Protein AF-A0A9Q1GLF7-F1 (afdb_monomer_lite)

Sequence (176 aa):
MGFAGFLHLQVTELSGDLCKWLVDRFDPYSVTLYISPDKRIEITPMDVHITLALPIRGRKVREFYGKKPKDATYNEVFDAWRKDSNLQDGTPKQSQMPQHILSQTDAWESFKRNFVMYMVSCFFNGSKNIHYSPYFAMNVAYVGDIASIDWCHTPLIDYVNLSKRGLQTSMALFCS

Radius of gyration: 16.87 Å; chains: 1; bounding box: 46×37×45 Å

Foldseek 3Di:
DQQVLVVVDPDPADALVVVVQQVVQADLVQCWGDPDPPDIDRDALVNVCVVRVGAQAAAEQQFDPPDDPPDPLLVVLQVVQCVLVVHPDAADFLVCLVVSLVPDDDCPLVNLLSVVQNVCCVQQVQAPDRGGDSGRSVCSSDVVCRNRYRPSPDPSSVRVVVCVVPPPPRSVVSND

Structure (mmCIF, N/CA/C/O backbone):
data_AF-A0A9Q1GLF7-F1
#
_entry.id   AF-A0A9Q1GLF7-F1
#
loop_
_atom_site.group_PDB
_atom_site.id
_atom_site.type_symbol
_atom_site.label_atom_id
_atom_site.label_alt_id
_atom_site.label_comp_id
_atom_site.label_asym_id
_atom_site.label_entity_id
_atom_site.label_seq_id
_atom_site.pdbx_PDB_ins_code
_atom_site.Cartn_x
_atom_site.Cartn_y
_atom_site.Cartn_z
_atom_site.occupancy
_atom_site.B_iso_or_equiv
_atom_site.auth_seq_id
_atom_site.auth_comp_id
_atom_site.auth_asym_id
_atom_site.auth_atom_id
_atom_site.pdbx_PDB_model_num
ATOM 1 N N . MET A 1 1 ? -1.912 -7.206 -12.763 1.00 60.12 1 MET A N 1
ATOM 2 C CA . MET A 1 1 ? -0.971 -6.388 -11.960 1.00 60.12 1 MET A CA 1
ATOM 3 C C . MET A 1 1 ? -1.242 -6.437 -10.456 1.00 60.12 1 MET A C 1
ATOM 5 O O . MET A 1 1 ? -0.450 -5.876 -9.720 1.00 60.12 1 MET A O 1
ATOM 9 N N . GLY A 1 2 ? -2.346 -7.014 -9.968 1.00 59.78 2 GLY A N 1
ATOM 10 C CA . GLY A 1 2 ? -2.721 -6.904 -8.551 1.00 59.78 2 GLY A CA 1
ATOM 11 C C . GLY A 1 2 ? -3.233 -5.517 -8.130 1.00 59.78 2 GLY A C 1
ATOM 12 O O . GLY A 1 2 ? -4.102 -5.431 -7.291 1.00 59.78 2 GLY A O 1
ATOM 13 N N . PHE A 1 3 ? -2.810 -4.431 -8.778 1.00 70.31 3 PHE A N 1
ATOM 14 C CA . PHE A 1 3 ? -3.246 -3.060 -8.461 1.00 70.31 3 PHE A CA 1
ATOM 15 C C . PHE A 1 3 ? -4.200 -2.462 -9.509 1.00 70.31 3 PHE A C 1
ATOM 17 O O . PHE A 1 3 ? -4.350 -1.249 -9.602 1.00 70.31 3 PHE A O 1
ATOM 24 N N . ALA A 1 4 ? -4.834 -3.298 -10.338 1.00 71.88 4 ALA A N 1
ATOM 25 C CA . ALA A 1 4 ? -5.677 -2.814 -11.433 1.00 71.88 4 ALA A CA 1
ATOM 26 C C . ALA A 1 4 ? -6.943 -2.090 -10.941 1.00 71.88 4 ALA A C 1
ATOM 28 O O . ALA A 1 4 ? -7.393 -1.168 -11.608 1.00 71.88 4 ALA A O 1
ATOM 29 N N . GLY A 1 5 ? -7.480 -2.443 -9.763 1.00 71.25 5 GLY A N 1
ATOM 30 C CA . GLY A 1 5 ? -8.650 -1.757 -9.194 1.00 71.25 5 GLY A CA 1
ATOM 31 C C . GLY A 1 5 ? -8.429 -0.268 -8.967 1.00 71.25 5 GLY A C 1
ATOM 32 O O . GLY A 1 5 ? -9.342 0.525 -9.170 1.00 71.25 5 GLY A O 1
ATOM 33 N N . PHE A 1 6 ? -7.197 0.136 -8.656 1.00 72.12 6 PHE A N 1
ATOM 34 C CA . PHE A 1 6 ? -6.865 1.547 -8.497 1.00 72.12 6 PHE A CA 1
ATOM 35 C C . PHE A 1 6 ? -6.994 2.359 -9.784 1.00 72.12 6 PHE A C 1
ATOM 37 O O . PHE A 1 6 ? -7.280 3.548 -9.720 1.00 72.12 6 PHE A O 1
ATOM 44 N N . LEU A 1 7 ? -6.831 1.724 -10.948 1.00 72.19 7 LEU A N 1
ATOM 45 C CA . LEU A 1 7 ? -7.032 2.379 -12.243 1.00 72.19 7 LEU A CA 1
ATOM 46 C C . LEU A 1 7 ? -8.510 2.717 -12.496 1.00 72.19 7 LEU A C 1
ATOM 48 O O . LEU A 1 7 ? -8.813 3.481 -13.407 1.00 72.19 7 LEU A O 1
ATOM 52 N N . HIS A 1 8 ? -9.423 2.152 -11.702 1.00 73.38 8 HIS A N 1
ATOM 53 C CA . HIS A 1 8 ? -10.863 2.383 -11.786 1.00 73.38 8 HIS A CA 1
ATOM 54 C C . HIS A 1 8 ? -11.395 3.314 -10.689 1.00 73.38 8 HIS A C 1
ATOM 56 O O . HIS A 1 8 ? -12.598 3.573 -10.653 1.00 73.38 8 HIS A O 1
ATOM 62 N N . LEU A 1 9 ? -10.538 3.829 -9.798 1.00 71.00 9 LEU A N 1
ATOM 63 C CA . LEU A 1 9 ? -10.970 4.799 -8.796 1.00 71.00 9 LEU A CA 1
ATOM 64 C C . LEU A 1 9 ? -11.356 6.118 -9.469 1.00 71.00 9 LEU A C 1
ATOM 66 O O . LEU A 1 9 ? -10.574 6.706 -10.209 1.00 71.00 9 LEU A O 1
ATOM 70 N N . GLN A 1 10 ? -12.555 6.603 -9.156 1.00 70.62 10 GLN A N 1
ATOM 71 C CA . GLN A 1 10 ? -13.078 7.890 -9.630 1.00 70.62 10 GLN A CA 1
ATOM 72 C C . GLN A 1 10 ? -13.000 8.981 -8.550 1.00 70.62 10 GLN A C 1
ATOM 74 O O . GLN A 1 10 ? -13.734 9.964 -8.590 1.00 70.62 10 GLN A O 1
ATOM 79 N N . VAL A 1 11 ? -12.131 8.800 -7.554 1.00 68.44 11 VAL A N 1
ATOM 80 C CA . VAL A 1 11 ? -11.965 9.759 -6.459 1.00 68.44 11 VAL A CA 1
ATOM 81 C C . VAL A 1 11 ? -11.098 10.915 -6.947 1.00 68.44 11 VAL A C 1
ATOM 83 O O . VAL A 1 11 ? -9.895 10.751 -7.129 1.00 68.44 11 VAL A O 1
ATOM 86 N N . THR A 1 12 ? -11.709 12.078 -7.165 1.00 71.19 12 THR A N 1
ATOM 87 C CA . THR A 1 12 ? -10.998 13.307 -7.553 1.00 71.19 12 THR A CA 1
ATOM 88 C C . THR A 1 12 ? -10.606 14.155 -6.349 1.00 71.19 12 THR A C 1
ATOM 90 O O . THR A 1 12 ? -9.590 14.839 -6.396 1.00 71.19 12 THR A O 1
ATOM 93 N N . GLU A 1 13 ? -11.382 14.088 -5.264 1.00 75.06 13 GLU A N 1
ATOM 94 C CA . GLU A 1 13 ? -11.164 14.842 -4.029 1.00 75.06 13 GLU A CA 1
ATOM 95 C C . GLU A 1 13 ? -11.596 14.014 -2.811 1.00 75.06 13 GLU A C 1
ATOM 97 O O . GLU A 1 13 ? -12.513 13.192 -2.888 1.00 75.06 13 GLU A O 1
ATOM 102 N N . LEU A 1 14 ? -10.938 14.240 -1.672 1.00 71.62 14 LEU A N 1
ATOM 103 C CA . LEU A 1 14 ? -11.282 13.639 -0.385 1.00 71.62 14 LEU A CA 1
ATOM 104 C C . LEU A 1 14 ? -11.732 14.735 0.581 1.00 71.62 14 LEU A C 1
ATOM 106 O O . LEU A 1 14 ? -11.024 15.716 0.795 1.00 71.62 14 LEU A O 1
ATOM 110 N N . SER A 1 15 ? -12.900 14.554 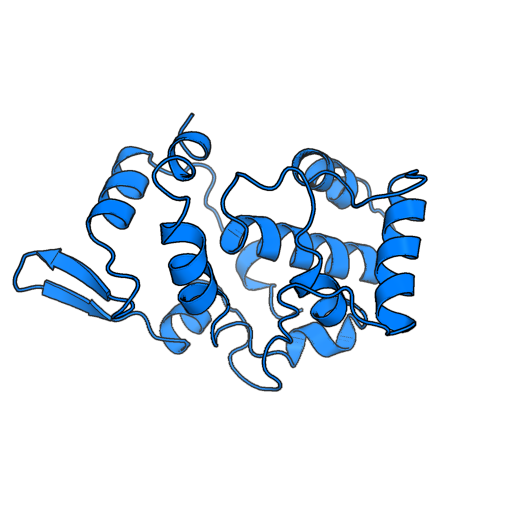1.199 1.00 81.88 15 SER A N 1
ATOM 111 C CA . SER A 1 15 ? -13.388 15.481 2.223 1.00 81.88 15 SER A CA 1
ATOM 112 C C . SER A 1 15 ? -12.493 15.421 3.461 1.00 81.88 15 SER A C 1
ATOM 114 O O . SER A 1 15 ? -12.369 14.371 4.098 1.00 81.88 15 SER A O 1
ATOM 116 N N . GLY A 1 16 ? -11.907 16.561 3.830 1.00 79.94 16 GLY A N 1
ATOM 117 C CA . GLY A 1 16 ? -11.025 16.633 4.990 1.00 79.94 16 GLY A CA 1
ATOM 118 C C . GLY A 1 16 ? -11.709 16.310 6.313 1.00 79.94 16 GLY A C 1
ATOM 119 O O . GLY A 1 16 ? -11.128 15.627 7.159 1.00 79.94 16 GLY A O 1
ATOM 120 N N . ASP A 1 17 ? -12.971 16.708 6.459 1.00 83.38 17 ASP A N 1
ATOM 121 C CA . ASP A 1 17 ? -13.773 16.397 7.641 1.00 83.38 17 ASP A CA 1
ATOM 122 C C . ASP A 1 17 ? -14.043 14.896 7.763 1.00 83.38 17 ASP A C 1
ATOM 124 O O . ASP A 1 17 ? -13.920 14.334 8.853 1.00 83.38 17 ASP A O 1
ATOM 128 N N . LEU A 1 18 ? -14.343 14.223 6.647 1.00 80.56 18 LEU A N 1
ATOM 129 C CA . LEU A 1 18 ? -14.527 12.773 6.630 1.00 80.56 18 LEU A CA 1
ATOM 130 C C . LEU A 1 18 ? -13.224 12.046 6.978 1.00 80.56 18 LEU A C 1
ATOM 132 O O . LEU A 1 18 ? -13.223 11.149 7.818 1.00 80.56 18 LEU A O 1
ATOM 136 N N . CYS A 1 19 ? -12.110 12.458 6.371 1.00 78.69 19 CYS A N 1
ATOM 137 C CA . CYS A 1 19 ? -10.781 11.928 6.663 1.00 78.69 19 CYS A CA 1
ATOM 138 C C . CYS A 1 19 ? -10.443 12.045 8.154 1.00 78.69 19 CYS A C 1
ATOM 140 O O . CYS A 1 19 ? -10.031 11.066 8.776 1.00 78.69 19 CYS A O 1
ATOM 142 N N . LYS A 1 20 ? -10.659 13.224 8.744 1.00 79.50 20 LYS A N 1
ATOM 143 C CA . LYS A 1 20 ? -10.449 13.454 10.175 1.00 79.50 20 LYS A CA 1
ATOM 144 C C . LYS A 1 20 ? -11.357 12.569 11.029 1.00 79.50 20 LYS A C 1
ATOM 146 O O . LYS A 1 20 ? -10.875 11.907 11.944 1.00 79.50 20 LYS A O 1
ATOM 151 N N . TRP A 1 21 ? -12.647 12.510 10.699 1.00 88.31 21 TRP A N 1
ATOM 152 C CA . TRP A 1 21 ? -13.617 11.688 11.419 1.00 88.31 21 TRP A CA 1
ATOM 153 C C . TRP A 1 21 ? -13.231 10.202 11.417 1.00 88.31 21 TRP A C 1
ATOM 155 O O . TRP A 1 21 ? -13.318 9.552 12.456 1.00 88.31 21 TRP A O 1
ATOM 165 N N . LEU A 1 22 ? -12.755 9.674 10.284 1.00 85.31 22 LEU A N 1
ATOM 166 C CA . LEU A 1 22 ? -12.297 8.286 10.171 1.00 85.31 22 LEU A CA 1
ATOM 167 C C . LEU A 1 22 ? -11.089 8.006 11.075 1.00 85.31 22 LEU A C 1
ATOM 169 O O . LEU A 1 22 ? -11.066 6.985 11.756 1.00 85.31 22 LEU A O 1
ATOM 173 N N . VAL A 1 23 ? -10.112 8.917 11.119 1.00 80.50 23 VAL A N 1
ATOM 174 C CA . VAL A 1 23 ? -8.912 8.776 11.964 1.00 80.50 23 VAL A CA 1
ATOM 175 C C . VAL A 1 23 ? -9.262 8.781 13.441 1.00 80.50 23 VAL A C 1
ATOM 177 O O . VAL A 1 23 ? -8.812 7.905 14.177 1.00 80.50 23 VAL A O 1
ATOM 180 N N . ASP A 1 24 ? -10.079 9.740 13.872 1.00 84.81 24 ASP A N 1
ATOM 181 C CA . ASP A 1 24 ? -10.445 9.907 15.282 1.00 84.81 24 ASP A CA 1
ATOM 182 C C . ASP A 1 24 ? -11.238 8.702 15.822 1.00 84.81 24 ASP A C 1
ATOM 184 O O . ASP A 1 24 ? -11.295 8.467 17.030 1.00 84.81 24 ASP A O 1
ATOM 188 N N . ARG A 1 25 ? -11.863 7.931 14.925 1.00 89.62 25 ARG A N 1
ATOM 189 C CA . ARG A 1 25 ? -12.734 6.793 15.239 1.00 89.62 25 ARG A CA 1
ATOM 190 C C . ARG A 1 25 ? -12.104 5.429 14.957 1.00 89.62 25 ARG A C 1
ATOM 192 O O . ARG A 1 25 ? -12.744 4.417 15.240 1.00 89.62 25 ARG A O 1
ATOM 199 N N . PHE A 1 26 ? -10.902 5.371 14.392 1.00 84.94 26 PHE A N 1
ATOM 200 C CA . PHE A 1 26 ? -10.234 4.115 14.063 1.00 84.94 26 PHE A CA 1
ATOM 201 C C . PHE A 1 26 ? -9.285 3.682 15.183 1.00 84.94 26 PHE A C 1
ATOM 203 O O . PHE A 1 26 ? -8.342 4.393 15.533 1.00 84.94 26 PHE A O 1
ATOM 210 N N . ASP A 1 27 ? -9.500 2.484 15.727 1.00 83.19 27 ASP A N 1
ATOM 211 C CA . ASP A 1 27 ? -8.532 1.834 16.599 1.00 83.19 27 ASP A CA 1
ATOM 212 C C . ASP A 1 27 ? -7.629 0.898 15.784 1.00 83.19 27 ASP A C 1
ATOM 214 O O . ASP A 1 27 ? -8.082 -0.151 15.326 1.00 83.19 27 ASP A O 1
ATOM 218 N N . PRO A 1 28 ? -6.336 1.214 15.636 1.00 74.50 28 PRO A N 1
ATOM 219 C CA . PRO A 1 28 ? -5.419 0.365 14.894 1.00 74.50 28 PRO A CA 1
ATOM 220 C C . PRO A 1 28 ? -4.961 -0.884 15.636 1.00 74.50 28 PRO A C 1
ATOM 222 O O . PRO A 1 28 ? -4.407 -1.768 14.991 1.00 74.50 28 PRO A O 1
ATOM 225 N N . TYR A 1 29 ? -5.165 -0.980 16.955 1.00 77.38 29 TYR A N 1
ATOM 226 C CA . TYR A 1 29 ? -4.816 -2.201 17.683 1.00 77.38 29 TYR A CA 1
ATOM 227 C C . TYR A 1 29 ? -5.821 -3.313 17.386 1.00 77.38 29 TYR A C 1
ATOM 229 O O . TYR A 1 29 ? -5.426 -4.438 17.097 1.00 77.38 29 TYR A O 1
ATOM 237 N N . SER A 1 30 ? -7.113 -2.981 17.421 1.00 81.19 30 SER A N 1
ATOM 238 C CA . SER A 1 30 ? -8.201 -3.889 17.039 1.00 81.19 30 SER A CA 1
ATOM 239 C C . SER A 1 30 ? -8.575 -3.816 15.556 1.00 81.19 30 SER A C 1
ATOM 241 O O . SER A 1 30 ? -9.474 -4.530 15.125 1.00 81.19 30 SER A O 1
ATOM 243 N N . VAL A 1 31 ? -7.916 -2.955 14.774 1.00 81.44 31 VAL A N 1
ATOM 244 C CA . VAL A 1 31 ? -8.180 -2.740 13.338 1.00 81.44 31 VAL A CA 1
ATOM 245 C C . VAL A 1 31 ? -9.665 -2.460 13.075 1.00 81.44 31 VAL A C 1
ATOM 247 O O . VAL A 1 31 ? -10.288 -3.003 12.166 1.00 81.44 31 VAL A O 1
ATOM 250 N N . THR A 1 32 ? -10.257 -1.624 13.925 1.00 86.31 32 THR A N 1
ATOM 251 C CA . THR A 1 32 ? -11.706 -1.437 13.999 1.00 86.31 32 THR A CA 1
ATOM 252 C C . THR A 1 32 ? -12.072 0.040 13.922 1.00 86.31 32 THR A C 1
ATOM 254 O O . THR A 1 32 ? -11.545 0.865 14.665 1.00 86.31 32 THR A O 1
ATOM 257 N N . LEU A 1 33 ? -13.019 0.381 13.049 1.00 88.69 33 LEU A N 1
ATOM 258 C CA . LEU A 1 33 ? -13.627 1.706 12.955 1.00 88.69 33 LEU A CA 1
ATOM 259 C C . LEU A 1 33 ? -14.907 1.764 13.797 1.00 88.69 33 LEU A C 1
ATOM 261 O O . LEU A 1 33 ? -15.822 0.966 13.596 1.00 88.69 33 LEU A O 1
ATOM 265 N N . TYR A 1 34 ? -15.012 2.738 14.696 1.00 93.62 34 TYR A N 1
ATOM 266 C CA . TYR A 1 34 ? -16.175 2.929 15.564 1.00 93.62 34 TYR A CA 1
ATOM 267 C C . TYR A 1 34 ? -17.088 4.034 15.025 1.00 93.62 34 TYR A C 1
ATOM 269 O O . TYR A 1 34 ? -16.772 5.214 15.117 1.00 93.62 34 TYR A O 1
ATOM 277 N N . ILE A 1 35 ? -18.260 3.679 14.501 1.00 93.44 35 ILE A N 1
ATOM 278 C CA . ILE A 1 35 ? -19.245 4.663 14.014 1.00 93.44 35 ILE A CA 1
ATOM 279 C C . ILE A 1 35 ? -19.971 5.320 15.197 1.00 93.44 35 ILE A C 1
ATOM 281 O O . ILE A 1 35 ? -20.205 6.529 15.214 1.00 93.44 35 ILE A O 1
ATOM 285 N N . SER A 1 36 ? -20.300 4.516 16.208 1.00 91.81 36 SER A N 1
ATOM 286 C CA . SER A 1 36 ? -20.896 4.914 17.487 1.00 91.81 36 SER A CA 1
ATOM 287 C C . SER A 1 36 ? -20.411 3.952 18.586 1.00 91.81 36 SER A C 1
ATOM 289 O O . SER A 1 36 ? -19.762 2.956 18.261 1.00 91.81 36 SER A O 1
ATOM 291 N N . PRO A 1 37 ? -20.682 4.203 19.883 1.00 87.50 37 PRO A N 1
ATOM 292 C CA . PRO A 1 37 ? -20.224 3.318 20.964 1.00 87.50 37 PRO A CA 1
ATOM 293 C C . PRO A 1 37 ? -20.644 1.845 20.804 1.00 87.50 37 PRO A C 1
ATOM 295 O O . PRO A 1 37 ? -19.942 0.946 21.254 1.00 87.50 37 PRO A O 1
ATOM 298 N N . ASP A 1 38 ? -21.776 1.603 20.146 1.00 93.38 38 ASP A N 1
ATOM 299 C CA . ASP A 1 38 ? -22.379 0.293 19.8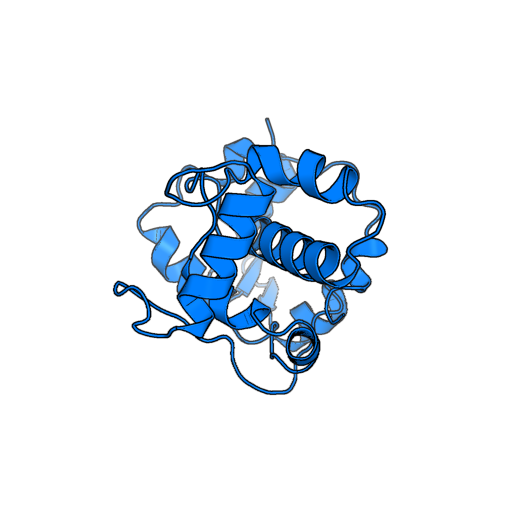96 1.00 93.38 38 ASP A CA 1
ATOM 300 C C . ASP A 1 38 ? -22.166 -0.235 18.464 1.00 93.38 38 ASP A C 1
ATOM 302 O O . ASP A 1 38 ? -22.351 -1.429 18.225 1.00 93.38 38 ASP A O 1
ATOM 306 N N . LYS A 1 39 ? -21.753 0.612 17.509 1.00 95.94 39 LYS A N 1
ATOM 307 C CA . LYS A 1 39 ? -21.577 0.233 16.096 1.00 95.94 39 LYS A CA 1
ATOM 308 C C . LYS A 1 39 ? -20.125 0.330 15.671 1.00 95.94 39 LYS A C 1
ATOM 310 O O . L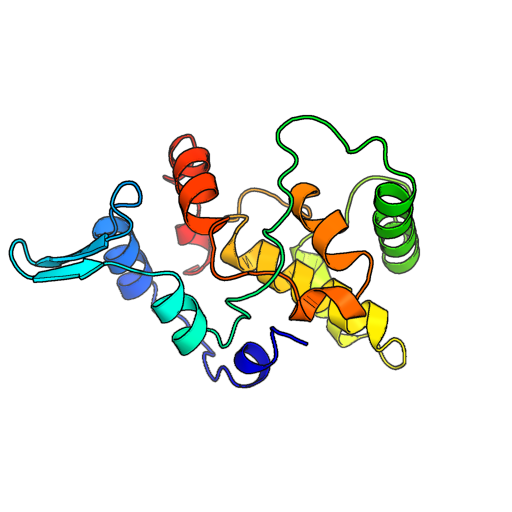YS A 1 39 ? -19.525 1.405 15.698 1.00 95.94 39 LYS A O 1
ATOM 315 N N . ARG A 1 40 ? -19.591 -0.792 15.194 1.00 95.31 40 ARG A N 1
ATOM 316 C CA . ARG A 1 40 ? -18.202 -0.910 14.756 1.00 95.31 40 ARG A CA 1
ATOM 317 C C . ARG A 1 40 ? -18.070 -1.723 13.474 1.00 95.31 40 ARG A C 1
ATOM 319 O O . ARG A 1 40 ? -18.894 -2.598 13.216 1.00 95.31 40 ARG A O 1
ATOM 326 N N . ILE A 1 41 ? -17.023 -1.431 12.715 1.00 90.88 41 ILE A N 1
ATOM 327 C CA . ILE A 1 41 ? -16.596 -2.174 11.531 1.00 90.88 41 ILE A CA 1
ATOM 328 C C . ILE A 1 41 ? -15.186 -2.682 11.814 1.00 90.88 41 ILE A C 1
ATOM 330 O O . ILE A 1 41 ? -14.256 -1.885 11.917 1.00 90.88 41 ILE A O 1
ATOM 334 N N . GLU A 1 42 ? -15.035 -3.993 11.956 1.00 90.56 42 GLU A N 1
ATOM 335 C CA . GLU A 1 42 ? -13.721 -4.636 11.965 1.00 90.56 42 GLU A CA 1
ATOM 336 C C . GLU A 1 42 ? -13.233 -4.746 10.519 1.00 90.56 42 GLU A C 1
ATOM 338 O O . GLU A 1 42 ? -13.963 -5.243 9.664 1.00 90.56 42 GLU A O 1
ATOM 343 N N . ILE A 1 43 ? -12.032 -4.241 10.236 1.00 84.88 43 ILE A N 1
ATOM 344 C CA . ILE A 1 43 ? -11.461 -4.270 8.890 1.00 84.88 43 ILE A CA 1
ATOM 345 C C . ILE A 1 43 ? -10.598 -5.520 8.760 1.00 84.88 43 ILE A C 1
ATOM 347 O O . ILE A 1 43 ? -9.548 -5.647 9.391 1.00 84.88 43 ILE A O 1
ATOM 351 N N . THR A 1 44 ? -11.020 -6.428 7.889 1.00 85.75 44 THR A N 1
ATOM 352 C CA . THR A 1 44 ? -10.304 -7.662 7.577 1.00 85.75 44 THR A CA 1
ATOM 353 C C . THR A 1 44 ? -9.486 -7.521 6.287 1.00 85.75 44 THR A C 1
ATOM 355 O O . THR A 1 44 ? -9.763 -6.654 5.450 1.00 85.75 44 THR A O 1
ATOM 358 N N . PRO A 1 45 ? -8.509 -8.413 6.037 1.00 84.38 45 PRO A N 1
ATOM 359 C CA . PRO A 1 45 ? -7.836 -8.482 4.739 1.00 84.38 45 PRO A CA 1
ATOM 360 C C . PRO A 1 45 ? -8.811 -8.653 3.562 1.00 84.38 45 PRO A C 1
ATOM 362 O O . PRO A 1 45 ? -8.545 -8.159 2.469 1.00 84.38 45 PRO A O 1
ATOM 365 N N . MET A 1 46 ? -9.954 -9.319 3.774 1.00 86.62 46 MET A N 1
ATOM 366 C CA . MET A 1 46 ? -10.984 -9.474 2.743 1.00 86.62 46 MET A CA 1
ATOM 367 C C . MET A 1 46 ? -11.639 -8.138 2.386 1.00 86.62 46 MET A C 1
ATOM 369 O O . MET A 1 46 ? -11.870 -7.871 1.208 1.00 86.62 46 MET A O 1
ATOM 373 N N . ASP A 1 47 ? -11.870 -7.268 3.367 1.00 84.56 47 ASP A N 1
ATOM 374 C CA . ASP A 1 47 ? -12.424 -5.935 3.117 1.00 84.56 47 ASP A CA 1
ATOM 375 C C . ASP A 1 47 ? -11.455 -5.084 2.287 1.00 84.56 47 ASP A C 1
ATOM 377 O O . ASP A 1 47 ? -11.871 -4.401 1.350 1.00 84.56 47 ASP A O 1
ATOM 381 N N . VAL A 1 48 ? -10.148 -5.192 2.555 1.00 81.06 48 VAL A N 1
ATOM 382 C CA . VAL A 1 48 ? -9.089 -4.547 1.757 1.00 81.06 48 VAL A CA 1
ATOM 383 C C . VAL A 1 48 ? -9.067 -5.092 0.327 1.00 81.06 48 VAL A C 1
ATOM 385 O O . VAL A 1 48 ? -9.001 -4.316 -0.629 1.00 81.06 48 VAL A O 1
ATOM 388 N N . HIS A 1 49 ? -9.166 -6.414 0.166 1.00 84.94 49 HIS A N 1
ATOM 389 C CA . HIS A 1 49 ? -9.234 -7.065 -1.142 1.00 84.94 49 HIS A CA 1
ATOM 390 C C . HIS A 1 49 ? -10.415 -6.566 -1.964 1.00 84.94 49 HIS A C 1
ATOM 392 O O . HIS A 1 49 ? -10.232 -6.162 -3.107 1.00 84.94 49 HIS A O 1
ATOM 398 N N . ILE A 1 50 ? -11.616 -6.574 -1.388 1.00 82.31 50 ILE A N 1
ATOM 399 C CA . ILE A 1 50 ? -12.840 -6.199 -2.098 1.00 82.31 50 ILE A CA 1
ATOM 400 C C . ILE A 1 50 ? -12.838 -4.699 -2.417 1.00 82.31 50 ILE A C 1
ATOM 402 O O . ILE A 1 50 ? -13.208 -4.311 -3.522 1.00 82.31 50 ILE A O 1
ATOM 406 N N . THR A 1 51 ? -12.376 -3.860 -1.487 1.00 77.81 51 THR A N 1
ATOM 407 C CA . THR A 1 51 ? -12.414 -2.396 -1.638 1.00 77.81 51 THR A CA 1
ATOM 408 C C . THR A 1 51 ? -11.345 -1.876 -2.599 1.00 77.81 51 THR A C 1
ATOM 410 O O . THR A 1 51 ? -11.616 -0.983 -3.397 1.00 77.81 51 THR A O 1
ATOM 413 N N . LEU A 1 52 ? -10.122 -2.416 -2.536 1.00 77.38 52 LEU A N 1
ATOM 414 C CA . LEU A 1 52 ? -8.974 -1.924 -3.313 1.00 77.38 52 LEU A CA 1
ATOM 415 C C . LEU A 1 52 ? -8.601 -2.834 -4.496 1.00 77.38 52 LEU A C 1
ATOM 417 O O . LEU A 1 52 ? -7.674 -2.528 -5.247 1.00 77.38 52 LEU A O 1
ATOM 421 N N . ALA A 1 53 ? -9.303 -3.959 -4.662 1.00 84.00 53 ALA A N 1
ATOM 422 C CA . ALA A 1 53 ? -8.998 -5.026 -5.620 1.00 84.00 53 ALA A CA 1
ATOM 423 C C . ALA A 1 53 ? -7.550 -5.550 -5.528 1.00 84.00 53 ALA A C 1
ATOM 425 O O . ALA A 1 53 ? -6.965 -5.961 -6.534 1.00 84.00 53 ALA A O 1
ATOM 426 N N . LEU A 1 54 ? -6.965 -5.523 -4.328 1.00 84.44 54 LEU A N 1
ATOM 427 C CA . LEU A 1 54 ? -5.595 -5.966 -4.058 1.00 84.44 54 LEU A CA 1
ATOM 428 C C . LEU A 1 54 ? -5.508 -7.491 -3.933 1.00 84.44 54 LEU A C 1
ATOM 430 O O . LEU A 1 54 ? -6.427 -8.088 -3.397 1.00 84.44 54 LEU A O 1
ATOM 434 N N . PRO A 1 55 ? -4.428 -8.177 -4.336 1.00 87.00 55 PRO A N 1
ATOM 435 C CA . PRO A 1 55 ? -4.307 -9.618 -4.136 1.00 87.00 55 PRO A CA 1
ATOM 436 C C . PRO A 1 55 ? -4.247 -9.977 -2.643 1.00 87.00 55 PRO A C 1
ATOM 438 O O . PRO A 1 55 ? -3.494 -9.370 -1.883 1.00 87.00 55 PRO A O 1
ATOM 441 N N . ILE A 1 56 ? -5.023 -10.989 -2.248 1.00 86.06 56 ILE A N 1
ATOM 442 C CA . ILE A 1 56 ? -5.162 -11.490 -0.862 1.00 86.06 56 ILE A CA 1
ATOM 443 C C . ILE A 1 56 ? -4.515 -12.866 -0.648 1.00 86.06 56 ILE A C 1
ATOM 445 O O . ILE A 1 56 ? -4.658 -13.495 0.393 1.00 86.06 56 ILE A O 1
ATOM 449 N N . ARG A 1 57 ? -3.855 -13.413 -1.670 1.00 83.81 57 ARG A N 1
ATOM 450 C CA . ARG A 1 57 ? -3.262 -14.752 -1.611 1.00 83.81 57 ARG A CA 1
ATOM 451 C C . ARG A 1 57 ? -1.835 -14.717 -2.122 1.00 83.81 57 ARG A C 1
ATOM 453 O O . ARG A 1 57 ? -1.519 -13.959 -3.033 1.00 83.81 57 ARG A O 1
ATOM 460 N N . GLY A 1 58 ? -1.020 -15.612 -1.573 1.00 86.00 58 GLY A N 1
ATOM 461 C CA . GLY A 1 58 ? 0.356 -15.830 -1.991 1.00 86.00 58 GLY A CA 1
ATOM 462 C C . GLY A 1 58 ? 1.348 -15.499 -0.885 1.00 86.00 58 GLY A C 1
ATOM 463 O O . GLY A 1 58 ? 1.066 -15.709 0.296 1.00 86.00 58 GLY A O 1
ATOM 464 N N . ARG A 1 59 ? 2.547 -15.049 -1.258 1.00 87.50 59 ARG A N 1
ATOM 465 C CA . ARG A 1 59 ? 3.597 -14.777 -0.270 1.00 87.50 59 ARG A CA 1
ATOM 466 C C . ARG A 1 59 ? 3.323 -13.467 0.461 1.00 87.50 59 ARG A C 1
ATOM 468 O O . ARG A 1 59 ? 2.893 -12.497 -0.154 1.00 87.50 59 ARG A O 1
ATOM 475 N N . LYS A 1 60 ? 3.648 -13.409 1.751 1.00 82.31 60 LYS A N 1
ATOM 476 C CA . LYS A 1 60 ? 3.572 -12.160 2.517 1.00 82.31 60 LYS A CA 1
ATOM 477 C C . LYS A 1 60 ? 4.558 -11.119 1.981 1.00 82.31 60 LYS A C 1
ATOM 479 O O . LYS A 1 60 ? 5.615 -11.466 1.433 1.00 82.31 60 LYS A O 1
ATOM 484 N N . VAL A 1 61 ? 4.215 -9.849 2.176 1.00 78.25 61 VAL A N 1
ATOM 485 C CA . VAL A 1 61 ? 5.146 -8.733 1.995 1.00 78.25 61 VAL A CA 1
ATOM 486 C C . VAL A 1 61 ? 6.374 -8.977 2.874 1.00 78.25 61 VAL A C 1
ATOM 488 O O . VAL A 1 61 ? 6.259 -9.304 4.053 1.00 78.25 61 VAL A O 1
ATOM 491 N N . ARG A 1 62 ? 7.568 -8.853 2.292 1.00 74.38 62 ARG A N 1
ATOM 492 C CA . ARG A 1 62 ? 8.816 -8.881 3.061 1.00 74.38 62 ARG A CA 1
ATOM 493 C C . ARG A 1 62 ? 9.039 -7.512 3.688 1.00 74.38 62 ARG A C 1
ATOM 495 O O . ARG A 1 62 ? 9.142 -6.533 2.952 1.00 74.38 62 ARG A O 1
ATOM 502 N N . GLU A 1 63 ? 9.138 -7.466 5.008 1.00 66.31 63 GLU A N 1
ATOM 503 C CA . GLU A 1 63 ? 9.451 -6.259 5.771 1.00 66.31 63 GLU A CA 1
ATOM 504 C C . GLU A 1 63 ? 10.937 -6.233 6.145 1.00 66.31 63 GLU A C 1
ATOM 506 O O . GLU A 1 63 ? 11.519 -7.262 6.491 1.00 66.31 63 GLU A O 1
ATOM 511 N N . PHE A 1 64 ? 11.564 -5.056 6.106 1.00 61.75 64 PHE A N 1
ATOM 512 C CA . PHE A 1 64 ? 12.993 -4.909 6.403 1.00 61.75 64 PHE A CA 1
ATOM 513 C C . PHE A 1 64 ? 13.252 -3.851 7.467 1.00 61.75 64 PHE A C 1
ATOM 515 O O . PHE A 1 64 ? 13.908 -2.856 7.200 1.00 61.75 64 PHE A O 1
ATOM 522 N N . TYR A 1 65 ? 12.773 -4.036 8.694 1.00 55.31 65 TYR A N 1
ATOM 523 C CA . TYR A 1 65 ? 13.011 -3.045 9.744 1.00 55.31 65 TYR A CA 1
ATOM 524 C C . TYR A 1 65 ? 14.507 -2.906 10.089 1.00 55.31 65 TYR A C 1
ATOM 526 O O . TYR A 1 65 ? 15.168 -3.849 10.523 1.00 55.31 65 TYR A O 1
ATOM 534 N N . GLY A 1 66 ? 15.050 -1.697 9.909 1.00 49.12 66 GLY A N 1
ATOM 535 C CA . GLY A 1 66 ? 16.321 -1.267 10.504 1.00 49.12 66 GLY A CA 1
ATOM 536 C C . GLY A 1 66 ? 17.620 -1.761 9.854 1.00 49.12 66 GLY A C 1
ATOM 537 O O . GLY A 1 66 ? 18.690 -1.337 10.291 1.00 49.12 66 GLY A O 1
ATOM 538 N N . LYS A 1 67 ? 17.588 -2.606 8.813 1.00 51.94 67 LYS A N 1
ATOM 539 C CA . LYS A 1 67 ? 18.797 -2.995 8.059 1.00 51.94 67 LYS A CA 1
ATOM 540 C C . LYS A 1 67 ? 18.521 -3.037 6.560 1.00 51.94 67 LYS A C 1
ATOM 542 O O . LYS A 1 67 ? 17.590 -3.708 6.125 1.00 51.94 67 LYS A O 1
ATOM 547 N N . LYS A 1 68 ? 19.369 -2.359 5.773 1.00 58.38 68 LYS A N 1
ATOM 548 C CA . LYS A 1 68 ? 19.384 -2.528 4.313 1.00 58.38 68 LYS A CA 1
ATOM 549 C C . LYS A 1 68 ? 19.578 -4.021 4.004 1.00 58.38 68 LYS A C 1
ATOM 551 O O . LYS A 1 68 ? 20.517 -4.614 4.548 1.00 58.38 68 LYS A O 1
ATOM 556 N N . PRO A 1 69 ? 18.727 -4.629 3.165 1.00 60.03 69 PRO A N 1
ATOM 557 C CA . PRO A 1 69 ? 18.949 -5.982 2.680 1.00 60.03 69 PRO A CA 1
ATOM 558 C C . PRO A 1 69 ? 20.339 -6.082 2.050 1.00 60.03 69 PRO A C 1
ATOM 560 O O . PRO A 1 69 ? 20.705 -5.260 1.214 1.00 60.03 69 PRO A O 1
ATOM 563 N N . LYS A 1 70 ? 21.125 -7.090 2.443 1.00 61.28 70 LYS A N 1
ATOM 564 C CA . LYS A 1 70 ? 22.391 -7.440 1.773 1.00 61.28 70 LYS A CA 1
ATOM 565 C C . LYS A 1 70 ? 22.118 -8.285 0.522 1.00 61.28 70 LYS A C 1
ATOM 567 O O . LYS A 1 70 ? 22.748 -9.317 0.324 1.00 61.28 70 LYS A O 1
ATOM 572 N N . ASP A 1 71 ? 21.119 -7.892 -0.257 1.00 68.00 71 ASP A N 1
ATOM 573 C CA . ASP A 1 71 ? 20.660 -8.625 -1.432 1.00 68.00 71 ASP A CA 1
ATOM 574 C C . ASP A 1 71 ? 21.053 -7.839 -2.690 1.00 68.00 71 ASP A C 1
ATOM 576 O O . ASP A 1 71 ? 20.804 -6.636 -2.779 1.00 68.00 71 ASP A O 1
ATOM 580 N N . ALA A 1 72 ? 21.703 -8.498 -3.650 1.00 68.25 72 ALA A N 1
ATOM 581 C CA . ALA A 1 72 ? 22.107 -7.870 -4.905 1.00 68.25 72 ALA A CA 1
ATOM 582 C C . ALA A 1 72 ? 20.888 -7.377 -5.703 1.00 68.25 72 ALA A C 1
ATOM 584 O O . ALA A 1 72 ? 20.899 -6.254 -6.202 1.00 68.25 72 ALA A O 1
ATOM 585 N N . THR A 1 73 ? 19.795 -8.146 -5.700 1.00 68.12 73 THR A N 1
ATOM 586 C CA . THR A 1 73 ? 18.533 -7.774 -6.346 1.00 68.12 73 THR A CA 1
ATOM 587 C C . THR A 1 73 ? 17.916 -6.535 -5.698 1.00 68.12 73 THR A C 1
ATOM 589 O O . THR A 1 73 ? 17.295 -5.725 -6.379 1.00 68.12 73 THR A O 1
ATOM 592 N N . TYR A 1 74 ? 18.102 -6.331 -4.389 1.00 67.06 74 TYR A N 1
ATOM 593 C CA . TYR A 1 74 ? 17.666 -5.094 -3.734 1.00 67.06 74 TYR A CA 1
ATOM 594 C C . TYR A 1 74 ? 18.393 -3.876 -4.315 1.00 67.06 74 TYR A C 1
ATOM 596 O O . TYR A 1 74 ? 17.742 -2.886 -4.638 1.00 67.06 74 TYR A O 1
ATOM 604 N N . ASN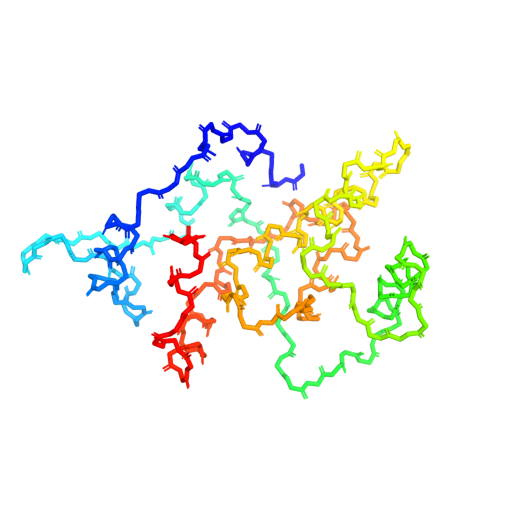 A 1 75 ? 19.714 -3.958 -4.503 1.00 72.38 75 ASN A N 1
ATOM 605 C CA . ASN A 1 75 ? 20.495 -2.857 -5.070 1.00 72.38 75 ASN A CA 1
ATOM 606 C C . ASN A 1 75 ? 20.122 -2.581 -6.533 1.00 72.38 75 ASN A C 1
ATOM 608 O O . ASN A 1 75 ? 19.971 -1.419 -6.891 1.00 72.38 75 ASN A O 1
ATOM 612 N N . GLU A 1 76 ? 19.849 -3.615 -7.332 1.00 75.12 76 GLU A N 1
ATOM 613 C CA . GLU A 1 76 ? 19.418 -3.467 -8.731 1.00 75.12 76 GLU A CA 1
ATOM 614 C C . GLU A 1 76 ? 18.143 -2.623 -8.879 1.00 75.12 76 GLU A C 1
ATOM 616 O O . GLU A 1 76 ? 18.057 -1.790 -9.781 1.00 75.12 76 GLU A O 1
ATOM 621 N N . VAL A 1 77 ? 17.160 -2.779 -7.979 1.00 73.62 77 VAL A N 1
ATOM 622 C CA . VAL A 1 77 ? 15.936 -1.954 -7.999 1.00 73.62 77 VAL A CA 1
ATOM 623 C C . VAL A 1 77 ? 16.256 -0.481 -7.758 1.00 73.62 77 VAL A C 1
ATOM 625 O O . VAL A 1 77 ? 15.736 0.386 -8.462 1.00 73.62 77 VAL A O 1
ATOM 628 N N . PHE A 1 78 ? 17.109 -0.188 -6.774 1.00 74.00 78 PHE A N 1
ATOM 629 C CA . PHE A 1 78 ? 17.494 1.189 -6.471 1.00 74.00 78 PHE A CA 1
ATOM 630 C C . PHE A 1 78 ? 18.380 1.791 -7.548 1.00 74.00 78 PHE A C 1
ATOM 632 O O . PHE A 1 78 ? 18.214 2.964 -7.862 1.00 74.00 78 PHE A O 1
ATOM 639 N N . ASP A 1 79 ? 19.284 1.014 -8.131 1.00 77.81 79 ASP A N 1
ATOM 640 C CA . ASP A 1 79 ? 20.173 1.483 -9.188 1.00 77.81 79 ASP A CA 1
ATOM 641 C C . ASP A 1 79 ? 19.395 1.776 -10.473 1.00 77.81 79 ASP A C 1
ATOM 643 O O . ASP A 1 79 ? 19.616 2.819 -11.091 1.00 77.81 79 ASP A O 1
ATOM 647 N N . ALA A 1 80 ? 18.410 0.937 -10.816 1.00 74.75 80 ALA A N 1
ATOM 648 C CA . ALA A 1 80 ? 17.468 1.223 -11.894 1.00 74.75 80 ALA A CA 1
ATOM 649 C C . ALA A 1 80 ? 16.704 2.531 -11.633 1.00 74.75 80 ALA A C 1
ATOM 651 O O . ALA A 1 80 ? 16.679 3.410 -12.488 1.00 74.75 80 ALA A O 1
ATOM 652 N N . TRP A 1 81 ? 16.168 2.730 -10.427 1.00 75.12 81 TRP A N 1
ATOM 653 C CA . TRP A 1 81 ? 15.469 3.976 -10.091 1.00 75.12 81 TRP A CA 1
ATOM 654 C C . TRP A 1 81 ? 16.352 5.210 -10.073 1.00 75.12 81 TRP A C 1
ATOM 656 O O . TRP A 1 81 ? 15.916 6.277 -10.504 1.00 75.12 81 TRP A O 1
ATOM 666 N N . ARG A 1 82 ? 17.576 5.092 -9.563 1.00 77.75 82 ARG A N 1
ATOM 667 C CA . ARG A 1 82 ? 18.547 6.185 -9.572 1.00 77.75 82 ARG A CA 1
ATOM 668 C C . ARG A 1 82 ? 18.888 6.575 -10.998 1.00 77.75 82 ARG A C 1
ATOM 670 O O . ARG A 1 82 ? 18.868 7.760 -11.307 1.00 77.75 82 ARG A O 1
ATOM 677 N N . LYS A 1 83 ? 19.111 5.593 -11.873 1.00 77.38 83 LYS A N 1
ATOM 678 C CA . LYS A 1 83 ? 19.325 5.823 -13.302 1.00 77.38 83 LYS A CA 1
ATOM 679 C C . LYS A 1 83 ? 18.119 6.514 -13.943 1.00 77.38 83 LYS A C 1
ATOM 681 O O . LYS A 1 83 ? 18.292 7.548 -14.579 1.00 77.38 83 LYS A O 1
ATOM 686 N N . ASP A 1 84 ? 16.913 6.002 -13.707 1.00 72.50 84 ASP A N 1
ATOM 687 C CA . ASP A 1 84 ? 15.668 6.532 -14.279 1.00 72.50 84 ASP A CA 1
ATOM 688 C C . ASP A 1 84 ? 15.326 7.942 -13.762 1.00 72.50 84 ASP A C 1
ATOM 690 O O . ASP A 1 84 ? 14.688 8.730 -14.458 1.00 72.50 84 ASP A O 1
ATOM 694 N N . SER A 1 85 ? 15.767 8.277 -12.547 1.00 68.62 85 SER A N 1
ATOM 695 C CA . SER A 1 85 ? 15.531 9.575 -11.898 1.00 68.62 85 SER A CA 1
ATOM 696 C C . SER A 1 85 ? 16.744 10.513 -11.934 1.00 68.62 85 SER A C 1
ATOM 698 O O . SER A 1 85 ? 16.710 11.567 -11.301 1.00 68.62 85 SER A O 1
ATOM 700 N N . ASN A 1 86 ? 17.817 10.140 -12.643 1.00 74.88 86 ASN A N 1
ATOM 701 C CA . ASN A 1 86 ? 19.094 10.860 -12.699 1.00 74.88 86 ASN A CA 1
ATOM 702 C C . ASN A 1 86 ? 19.656 11.251 -11.310 1.00 74.88 86 ASN A C 1
ATOM 704 O O . ASN A 1 86 ? 20.071 12.387 -11.073 1.00 74.88 86 ASN A O 1
ATOM 708 N N . LEU A 1 87 ? 19.635 10.306 -10.368 1.00 75.19 87 LEU A N 1
ATOM 709 C CA . LEU A 1 87 ? 20.131 10.463 -9.000 1.00 75.19 87 LEU A CA 1
ATOM 710 C C . LEU A 1 87 ? 21.484 9.770 -8.838 1.00 75.19 87 LEU A C 1
ATOM 712 O O . LEU A 1 87 ? 21.665 8.644 -9.291 1.00 75.19 87 LEU A O 1
ATOM 716 N N . GLN A 1 88 ? 22.415 10.408 -8.126 1.00 70.88 88 GLN A N 1
ATOM 717 C CA . GLN A 1 88 ? 23.694 9.775 -7.774 1.00 70.88 88 GLN A CA 1
ATOM 718 C C . GLN A 1 88 ? 23.612 8.910 -6.510 1.00 70.88 88 GLN A C 1
ATOM 720 O O . GLN A 1 88 ? 24.326 7.920 -6.397 1.00 70.88 88 GLN A O 1
ATOM 725 N N . ASP A 1 89 ? 22.724 9.252 -5.573 1.00 70.75 89 ASP A N 1
ATOM 726 C CA . ASP A 1 89 ? 22.438 8.454 -4.380 1.00 70.75 89 ASP A CA 1
ATOM 727 C C . ASP A 1 89 ? 21.007 8.723 -3.876 1.00 70.75 89 ASP A C 1
ATOM 729 O O . ASP A 1 89 ? 20.302 9.605 -4.370 1.00 70.75 89 ASP A O 1
ATOM 733 N N . GLY A 1 90 ? 20.570 7.949 -2.885 1.00 70.81 90 GLY A N 1
ATOM 734 C CA . GLY A 1 90 ? 19.259 8.044 -2.267 1.00 70.81 90 GLY A CA 1
ATOM 735 C C . GLY A 1 90 ? 18.171 7.359 -3.084 1.00 70.81 90 GLY A C 1
ATOM 736 O O . GLY A 1 90 ? 18.435 6.478 -3.906 1.00 70.81 90 GLY A O 1
ATOM 737 N N . THR A 1 91 ? 16.929 7.748 -2.804 1.00 71.44 91 THR A N 1
ATOM 738 C CA . THR A 1 91 ? 15.731 7.255 -3.488 1.00 71.44 91 THR A CA 1
ATOM 739 C C . THR A 1 91 ? 14.941 8.442 -4.041 1.00 71.44 91 THR A C 1
ATOM 741 O O . THR A 1 91 ? 15.016 9.538 -3.467 1.00 71.44 91 THR A O 1
ATOM 744 N N . PRO A 1 92 ? 14.190 8.270 -5.145 1.00 71.56 92 PRO A N 1
ATOM 745 C CA . PRO A 1 92 ? 13.440 9.379 -5.721 1.00 71.56 92 PRO A CA 1
ATOM 746 C C . PRO A 1 92 ? 12.445 9.972 -4.725 1.00 71.56 92 PRO A C 1
ATOM 748 O O . PRO A 1 92 ? 11.919 9.273 -3.851 1.00 71.56 92 PRO A O 1
ATOM 751 N N . LYS A 1 93 ? 12.199 11.281 -4.843 1.00 73.50 93 LYS A N 1
ATOM 752 C CA . LYS A 1 93 ? 11.209 11.943 -3.996 1.00 73.50 93 LYS A CA 1
ATOM 753 C C . LYS A 1 93 ? 9.817 11.462 -4.378 1.00 73.50 93 LYS A C 1
ATOM 755 O O . LYS A 1 93 ? 9.480 11.421 -5.562 1.00 73.50 93 LYS A O 1
ATOM 760 N N . GLN A 1 94 ? 8.983 11.178 -3.382 1.00 69.69 94 GLN A N 1
ATOM 761 C CA . GLN A 1 94 ? 7.606 10.735 -3.619 1.00 69.69 94 GLN A CA 1
ATOM 762 C C . GLN A 1 94 ? 6.811 11.769 -4.438 1.00 69.69 94 GLN A C 1
ATOM 764 O O . GLN A 1 94 ? 6.025 11.392 -5.302 1.00 69.69 94 GLN A O 1
ATOM 769 N N . SER A 1 95 ? 7.072 13.067 -4.237 1.00 71.94 95 SER A N 1
ATOM 770 C CA . SER A 1 95 ? 6.415 14.164 -4.964 1.00 71.94 95 SER A CA 1
ATOM 771 C C . SER A 1 95 ? 6.765 14.248 -6.453 1.00 71.94 95 SER A C 1
ATOM 773 O O . SER A 1 95 ? 5.988 14.795 -7.227 1.00 71.94 95 SER A O 1
ATOM 775 N N . GLN A 1 96 ? 7.912 13.710 -6.872 1.00 75.56 96 GLN A N 1
ATOM 776 C CA . GLN A 1 96 ? 8.351 13.730 -8.274 1.00 75.56 96 GLN A CA 1
ATOM 777 C C . GLN A 1 96 ? 7.827 12.521 -9.059 1.00 75.56 96 GLN A C 1
ATOM 779 O O . GLN A 1 96 ? 7.856 12.512 -10.289 1.00 75.56 96 GLN A O 1
ATOM 784 N N . MET A 1 97 ? 7.332 11.499 -8.356 1.00 76.94 97 MET A N 1
ATOM 785 C CA . MET A 1 97 ? 6.947 10.244 -8.980 1.00 76.94 97 MET A CA 1
ATOM 786 C C . MET A 1 97 ? 5.749 10.349 -9.930 1.00 76.94 97 MET A C 1
ATOM 788 O O . MET A 1 97 ? 5.826 9.739 -10.994 1.00 76.94 97 MET A O 1
ATOM 792 N N . PRO A 1 98 ? 4.667 11.094 -9.626 1.00 81.81 98 PRO A N 1
ATOM 793 C CA . PRO A 1 98 ? 3.538 11.182 -10.546 1.00 81.81 98 PRO A CA 1
ATOM 794 C C . PRO A 1 98 ? 3.970 11.641 -11.940 1.00 81.81 98 PRO A C 1
ATOM 796 O O . PRO A 1 98 ? 3.644 10.997 -12.930 1.00 81.81 98 PRO A O 1
ATOM 799 N N . GLN A 1 99 ? 4.792 12.691 -12.015 1.00 80.75 99 GLN A N 1
ATOM 800 C CA . GLN A 1 99 ? 5.311 13.200 -13.286 1.00 80.75 99 GLN A CA 1
ATOM 801 C C . GLN A 1 99 ? 6.207 12.179 -13.997 1.00 80.75 99 GLN A C 1
ATOM 803 O O . GLN A 1 99 ? 6.109 12.035 -15.211 1.00 80.75 99 GLN A O 1
ATOM 808 N N . HIS A 1 100 ? 7.039 11.449 -13.250 1.00 80.19 100 HIS A N 1
ATOM 809 C CA . HIS A 1 100 ? 7.892 10.401 -13.810 1.00 80.19 100 HIS A CA 1
ATOM 810 C C . HIS A 1 100 ? 7.089 9.211 -14.356 1.00 80.19 100 HIS A C 1
ATOM 812 O O . HIS A 1 100 ? 7.385 8.722 -15.436 1.00 80.19 100 HIS A O 1
ATOM 818 N N . ILE A 1 101 ? 6.052 8.753 -13.648 1.00 83.19 101 ILE A N 1
ATOM 819 C CA . ILE A 1 101 ? 5.168 7.676 -14.124 1.00 83.19 101 ILE A CA 1
ATOM 820 C C . ILE A 1 101 ? 4.438 8.113 -15.399 1.00 83.19 101 ILE A C 1
ATOM 822 O O . ILE A 1 101 ? 4.342 7.342 -16.348 1.00 83.19 101 ILE A O 1
ATOM 826 N N . LEU A 1 102 ? 3.941 9.353 -15.430 1.00 83.62 102 LEU A N 1
ATOM 827 C CA . LEU A 1 102 ? 3.198 9.894 -16.570 1.00 83.62 102 LEU A CA 1
ATOM 828 C C . LEU A 1 102 ? 4.069 10.112 -17.817 1.00 83.62 102 LEU A C 1
ATOM 830 O O . LEU A 1 102 ? 3.532 10.140 -18.920 1.00 83.62 102 LEU A O 1
ATOM 834 N N . SER A 1 103 ? 5.388 10.266 -17.668 1.00 81.50 103 SER A N 1
ATOM 835 C CA . SER A 1 103 ? 6.310 10.441 -18.797 1.00 81.50 103 SER A CA 1
ATOM 836 C C . SER A 1 103 ? 6.835 9.126 -19.390 1.00 81.50 103 SER A C 1
ATOM 838 O O . SER A 1 103 ? 7.544 9.157 -20.395 1.00 81.50 103 SER A O 1
ATOM 840 N N . GLN A 1 104 ? 6.502 7.969 -18.806 1.00 79.88 104 GLN A N 1
ATOM 841 C CA . GLN A 1 104 ? 6.935 6.661 -19.305 1.00 79.88 104 GLN A CA 1
ATOM 842 C C . GLN A 1 104 ? 6.096 6.227 -20.514 1.00 79.88 104 GLN A C 1
ATOM 844 O O . GLN A 1 104 ? 4.926 5.881 -20.370 1.00 79.88 104 GLN A O 1
ATOM 849 N N . THR A 1 105 ? 6.705 6.204 -21.703 1.00 69.31 105 THR A N 1
ATOM 850 C CA . THR A 1 105 ? 6.017 5.865 -22.963 1.00 69.31 105 THR A CA 1
ATOM 851 C C . THR A 1 105 ? 6.142 4.394 -23.365 1.00 69.31 105 THR A C 1
ATOM 853 O O . THR A 1 105 ? 5.186 3.846 -23.900 1.00 69.31 105 THR A O 1
ATOM 856 N N . ASP A 1 106 ? 7.265 3.726 -23.057 1.00 64.06 106 ASP A N 1
ATOM 857 C CA . ASP A 1 106 ? 7.585 2.405 -23.646 1.00 64.06 106 ASP A CA 1
ATOM 858 C C . ASP A 1 106 ? 8.032 1.325 -22.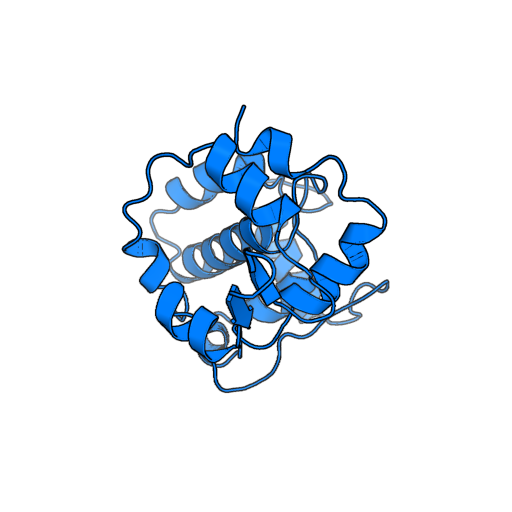638 1.00 64.06 106 ASP A C 1
ATOM 860 O O . ASP A 1 106 ? 8.273 0.174 -23.002 1.00 64.06 106 ASP A O 1
ATOM 864 N N . ALA A 1 107 ? 8.124 1.651 -21.344 1.00 71.44 107 ALA A N 1
ATOM 865 C CA . ALA A 1 107 ? 8.655 0.751 -20.315 1.00 71.44 107 ALA A CA 1
ATOM 866 C C . ALA A 1 107 ? 7.551 0.193 -19.396 1.00 71.44 107 ALA A C 1
ATOM 868 O O . ALA A 1 107 ? 7.404 0.611 -18.248 1.00 71.44 107 ALA A O 1
ATOM 869 N N . TRP A 1 108 ? 6.783 -0.787 -19.887 1.00 76.62 108 TRP A N 1
ATOM 870 C CA . TRP A 1 108 ? 5.648 -1.392 -19.163 1.00 76.62 108 TRP A CA 1
ATOM 871 C C . TRP A 1 108 ? 6.011 -1.957 -17.781 1.00 76.62 108 TRP A C 1
ATOM 873 O O . TRP A 1 108 ? 5.226 -1.862 -16.836 1.00 76.62 108 TRP A O 1
ATOM 883 N N . GLU A 1 109 ? 7.198 -2.546 -17.638 1.00 81.56 109 GLU A N 1
ATOM 884 C CA . GLU A 1 109 ? 7.657 -3.079 -16.351 1.00 81.56 109 GLU A CA 1
ATOM 885 C C . GLU A 1 109 ? 8.086 -1.978 -15.377 1.00 81.56 109 GLU A C 1
ATOM 887 O O . GLU A 1 109 ? 7.717 -2.035 -14.201 1.00 81.56 109 GLU A O 1
ATOM 892 N N . SER A 1 110 ? 8.796 -0.953 -15.858 1.00 78.88 110 SER A N 1
ATOM 893 C CA . SER A 1 110 ? 9.166 0.211 -15.046 1.00 78.88 110 SER A CA 1
ATOM 894 C C . SER A 1 110 ? 7.928 0.979 -14.590 1.00 78.88 110 SER A C 1
ATOM 896 O O . SER A 1 110 ? 7.834 1.320 -13.412 1.00 78.88 110 SER A O 1
ATOM 898 N N . PHE A 1 111 ? 6.934 1.142 -15.470 1.00 84.00 111 PHE A N 1
ATOM 899 C CA . PHE A 1 111 ? 5.633 1.714 -15.125 1.00 84.00 111 PHE A CA 1
ATOM 900 C C . PHE A 1 111 ? 4.965 0.945 -13.990 1.00 84.00 111 PHE A C 1
ATOM 902 O O . PHE A 1 111 ? 4.644 1.526 -12.957 1.00 84.00 111 PHE A O 1
ATOM 909 N N . LYS A 1 112 ? 4.808 -0.377 -14.127 1.00 84.50 112 LYS A N 1
ATOM 910 C CA . LYS A 1 112 ? 4.191 -1.216 -13.087 1.00 84.50 112 LYS A CA 1
ATOM 911 C C . LYS A 1 112 ? 4.905 -1.095 -11.749 1.00 84.50 112 LYS A C 1
ATOM 913 O O . LYS A 1 112 ? 4.257 -0.961 -10.715 1.00 84.50 112 LYS A O 1
ATOM 918 N N . ARG A 1 113 ? 6.235 -1.159 -11.774 1.00 84.12 113 ARG A N 1
ATOM 919 C CA . ARG A 1 113 ? 7.076 -1.075 -10.580 1.00 84.12 113 ARG A CA 1
ATOM 920 C C . ARG A 1 113 ? 6.909 0.273 -9.881 1.00 84.12 113 ARG A C 1
ATOM 922 O O . ARG A 1 113 ? 6.651 0.305 -8.679 1.00 84.12 113 ARG A O 1
ATOM 929 N N . ASN A 1 114 ? 7.010 1.364 -10.637 1.00 81.31 114 ASN A N 1
ATOM 930 C CA . ASN A 1 114 ? 6.884 2.727 -10.127 1.00 81.31 114 ASN A CA 1
ATOM 931 C C . ASN A 1 114 ? 5.468 3.014 -9.631 1.00 81.31 114 ASN A C 1
ATOM 933 O O . ASN A 1 114 ? 5.304 3.556 -8.542 1.00 81.31 114 ASN A O 1
ATOM 937 N N . PHE A 1 115 ? 4.449 2.582 -10.375 1.00 84.56 115 PHE A N 1
ATOM 938 C CA . PHE A 1 115 ? 3.049 2.714 -9.989 1.00 84.56 115 PHE A CA 1
ATOM 939 C C . PHE A 1 115 ? 2.764 2.008 -8.663 1.00 84.56 115 PHE A C 1
ATOM 941 O O . PHE A 1 115 ? 2.274 2.634 -7.728 1.00 84.56 115 PHE A O 1
ATOM 948 N N . VAL A 1 116 ? 3.131 0.731 -8.532 1.00 83.25 116 VAL A N 1
ATOM 949 C CA . VAL A 1 116 ? 2.899 -0.027 -7.293 1.00 83.25 116 VAL A CA 1
ATOM 950 C C . VAL A 1 116 ? 3.636 0.602 -6.115 1.00 83.25 116 VAL A C 1
ATOM 952 O O . VAL A 1 116 ? 3.064 0.734 -5.039 1.00 83.25 116 VAL A O 1
ATOM 955 N N . MET A 1 117 ? 4.871 1.060 -6.309 1.00 79.44 117 MET A N 1
ATOM 956 C CA . MET A 1 117 ? 5.628 1.720 -5.244 1.00 79.44 117 MET A CA 1
ATOM 957 C C . MET A 1 117 ? 5.074 3.082 -4.855 1.00 79.44 117 MET A C 1
ATOM 959 O O . MET A 1 117 ? 5.099 3.422 -3.671 1.00 79.44 117 MET A O 1
ATOM 963 N N . TYR A 1 118 ? 4.573 3.854 -5.818 1.00 79.12 118 TYR A N 1
ATOM 964 C CA . TYR A 1 118 ? 3.883 5.109 -5.550 1.00 79.12 118 TYR A CA 1
ATOM 965 C C . TYR A 1 118 ? 2.637 4.852 -4.707 1.00 79.12 118 TYR A C 1
ATOM 967 O O . TYR A 1 118 ? 2.489 5.445 -3.642 1.00 79.12 118 TYR A O 1
ATOM 975 N N . MET A 1 119 ? 1.810 3.887 -5.114 1.00 78.75 119 MET A N 1
ATOM 976 C CA . MET A 1 119 ? 0.605 3.501 -4.382 1.00 78.75 119 MET A CA 1
ATOM 977 C C . MET A 1 119 ? 0.946 3.021 -2.977 1.00 78.75 119 MET A C 1
ATOM 979 O O . MET A 1 119 ? 0.404 3.527 -1.998 1.00 78.75 119 MET A O 1
ATOM 983 N N . VAL A 1 120 ? 1.923 2.126 -2.849 1.00 75.38 120 VAL A N 1
ATOM 984 C CA . VAL A 1 120 ? 2.364 1.647 -1.542 1.00 75.38 120 VAL A CA 1
ATOM 985 C C . VAL A 1 120 ? 2.905 2.797 -0.674 1.00 75.38 120 VAL A C 1
ATOM 987 O O . VAL A 1 120 ? 2.637 2.874 0.521 1.00 75.38 120 VAL A O 1
ATOM 990 N N . SER A 1 121 ? 3.608 3.764 -1.255 1.00 71.81 121 SER A N 1
ATOM 991 C CA . SER A 1 121 ? 4.072 4.931 -0.496 1.00 71.81 121 SER A CA 1
ATOM 992 C C . SER A 1 121 ? 2.919 5.849 -0.072 1.00 71.81 121 SER A C 1
ATOM 994 O O . SER A 1 121 ? 2.934 6.367 1.042 1.00 71.81 121 SER A O 1
ATOM 996 N N . CYS A 1 122 ? 1.891 6.021 -0.905 1.00 71.06 122 CYS A N 1
ATOM 997 C CA . CYS A 1 122 ? 0.709 6.819 -0.571 1.00 71.06 122 CYS A CA 1
ATOM 998 C C . CYS A 1 122 ? -0.127 6.188 0.550 1.00 71.06 122 CYS A C 1
ATOM 1000 O O . CYS A 1 122 ? -0.512 6.892 1.479 1.00 71.06 122 CYS A O 1
ATOM 1002 N N . PHE A 1 123 ? -0.370 4.875 0.499 1.00 68.00 123 PHE A N 1
ATOM 1003 C CA . PHE A 1 123 ? -1.228 4.189 1.473 1.00 68.00 123 PHE A CA 1
ATOM 1004 C C . PHE A 1 123 ? -0.501 3.763 2.749 1.00 68.00 123 PHE A C 1
ATOM 1006 O O . PHE A 1 123 ? -1.112 3.745 3.814 1.00 68.00 123 PHE A O 1
ATOM 1013 N N . PHE A 1 124 ? 0.791 3.432 2.666 1.00 62.09 124 PHE A N 1
ATOM 1014 C CA . PHE A 1 124 ? 1.515 2.831 3.789 1.00 62.09 124 PHE A CA 1
ATOM 1015 C C . PHE A 1 124 ? 2.611 3.725 4.382 1.00 62.09 124 PHE A C 1
ATOM 1017 O O . PHE A 1 124 ? 3.103 3.390 5.448 1.00 62.09 124 PHE A O 1
ATOM 1024 N N . ASN A 1 125 ? 3.014 4.849 3.767 1.00 56.28 125 ASN A N 1
ATOM 1025 C CA . ASN A 1 125 ? 4.176 5.635 4.231 1.00 56.28 125 ASN A CA 1
ATOM 1026 C C . ASN A 1 125 ? 3.847 7.006 4.852 1.00 56.28 125 ASN A C 1
ATOM 1028 O O . ASN A 1 125 ? 4.766 7.801 5.041 1.00 56.28 125 ASN A O 1
ATOM 1032 N N . GLY A 1 126 ? 2.570 7.273 5.170 1.00 50.31 126 GLY A N 1
ATOM 1033 C CA . GLY A 1 126 ? 2.080 8.430 5.941 1.00 50.31 126 GLY A CA 1
ATOM 1034 C C . GLY A 1 126 ? 2.982 9.671 5.915 1.00 50.31 126 GLY A C 1
ATOM 1035 O O . GLY A 1 126 ? 3.789 9.829 6.823 1.00 50.31 126 GLY A O 1
ATOM 1036 N N . SER A 1 127 ? 2.850 10.491 4.862 1.00 46.59 127 SER A N 1
ATOM 1037 C CA . SER A 1 127 ? 3.347 11.861 4.560 1.00 46.59 127 SER A CA 1
ATOM 1038 C C . SER A 1 127 ? 4.684 12.420 5.107 1.00 46.59 127 SER A C 1
ATOM 1040 O O . SER A 1 127 ? 5.080 13.501 4.677 1.00 46.59 127 SER A O 1
ATOM 1042 N N . LYS A 1 128 ? 5.405 11.774 6.029 1.00 45.47 128 LYS A N 1
ATOM 1043 C CA . LYS A 1 128 ? 6.649 12.295 6.630 1.00 45.47 128 LYS A CA 1
ATOM 1044 C C . LYS A 1 128 ? 7.901 11.862 5.879 1.00 45.47 128 LYS A C 1
ATOM 1046 O O . LYS A 1 128 ? 8.939 12.506 6.008 1.00 45.47 128 LYS A O 1
ATOM 1051 N N . ASN A 1 129 ? 7.822 10.797 5.088 1.00 52.00 129 ASN A N 1
ATOM 1052 C CA . ASN A 1 129 ? 8.939 10.365 4.266 1.00 52.00 129 ASN A CA 1
ATOM 1053 C C . ASN A 1 129 ? 8.872 11.053 2.901 1.00 52.00 129 ASN A C 1
ATOM 1055 O O . ASN A 1 129 ? 8.065 10.711 2.047 1.00 52.00 129 ASN A O 1
ATOM 1059 N N . ILE A 1 130 ? 9.786 12.002 2.687 1.00 55.66 130 ILE A N 1
ATOM 1060 C CA . ILE A 1 130 ? 10.012 12.688 1.399 1.00 55.66 130 ILE A CA 1
ATOM 1061 C C . ILE A 1 130 ? 10.409 11.685 0.291 1.00 55.66 130 ILE A C 1
ATOM 1063 O O . ILE A 1 130 ? 10.321 11.983 -0.900 1.00 55.66 130 ILE A O 1
ATOM 1067 N N . HIS A 1 131 ? 10.817 10.482 0.691 1.00 59.69 131 HIS A N 1
ATOM 1068 C CA . HIS A 1 131 ? 11.507 9.470 -0.091 1.00 59.69 131 HIS A CA 1
ATOM 1069 C C . HIS A 1 131 ? 10.793 8.116 -0.007 1.00 59.69 131 HIS A C 1
ATOM 1071 O O . HIS A 1 131 ? 10.112 7.822 0.978 1.00 59.69 131 HIS A O 1
ATOM 1077 N N . TYR A 1 132 ? 10.993 7.263 -1.014 1.00 61.47 132 TYR A N 1
ATOM 1078 C CA . TYR A 1 132 ? 10.476 5.895 -0.993 1.00 61.47 132 TYR A CA 1
ATOM 1079 C C . TYR A 1 132 ? 10.857 5.150 0.270 1.00 61.47 132 TYR A C 1
ATOM 1081 O O . TYR A 1 132 ? 12.024 5.164 0.661 1.00 61.47 132 TYR A O 1
ATOM 1089 N N . SER A 1 133 ? 9.888 4.428 0.833 1.00 59.94 133 SER A N 1
ATOM 1090 C CA . SER A 1 133 ? 10.166 3.436 1.859 1.00 59.94 133 SER A CA 1
ATOM 1091 C C . SER A 1 133 ? 10.966 2.292 1.228 1.00 59.94 133 SER A C 1
ATOM 1093 O O . SER A 1 133 ? 10.427 1.546 0.399 1.00 59.94 133 SER A O 1
ATOM 1095 N N . PRO A 1 134 ? 12.250 2.123 1.592 1.00 60.78 134 PRO A N 1
ATOM 1096 C CA . PRO A 1 134 ? 13.070 1.074 1.012 1.00 60.78 134 PRO A CA 1
ATOM 1097 C C . PRO A 1 134 ? 12.556 -0.334 1.330 1.00 60.78 134 PRO A C 1
ATOM 1099 O O . PRO A 1 134 ? 12.885 -1.292 0.635 1.00 60.78 134 PRO A O 1
ATOM 1102 N N . TYR A 1 135 ? 11.705 -0.449 2.351 1.00 67.12 135 TYR A N 1
ATOM 1103 C CA . TYR A 1 135 ? 11.142 -1.699 2.842 1.00 67.12 135 TYR A CA 1
ATOM 1104 C C . TYR A 1 135 ? 10.307 -2.441 1.791 1.00 67.12 135 TYR A C 1
ATOM 1106 O O . TYR A 1 135 ? 10.246 -3.666 1.818 1.00 67.12 135 TYR A O 1
ATOM 1114 N N . PHE A 1 136 ? 9.724 -1.732 0.821 1.00 73.00 136 PHE A N 1
ATOM 1115 C CA . PHE A 1 136 ? 8.860 -2.344 -0.190 1.00 73.00 136 PHE A CA 1
ATOM 1116 C C . PHE A 1 136 ? 9.558 -2.658 -1.516 1.00 73.00 136 PHE A C 1
ATOM 1118 O O . PHE A 1 136 ? 9.024 -3.437 -2.304 1.00 73.00 136 PHE A O 1
ATOM 1125 N N . ALA A 1 137 ? 10.768 -2.143 -1.749 1.00 74.50 137 ALA A N 1
ATOM 1126 C CA . ALA A 1 137 ? 11.455 -2.274 -3.036 1.00 74.50 137 ALA A CA 1
ATOM 1127 C C . ALA A 1 137 ? 11.708 -3.739 -3.445 1.00 74.50 137 ALA A C 1
ATOM 1129 O O . ALA A 1 137 ? 11.524 -4.096 -4.607 1.00 74.50 137 ALA A O 1
ATOM 1130 N N . MET A 1 138 ? 12.027 -4.628 -2.495 1.00 75.31 138 MET A N 1
ATOM 1131 C CA . MET A 1 138 ? 12.205 -6.061 -2.800 1.00 75.31 138 MET A CA 1
ATOM 1132 C C . MET A 1 138 ? 10.914 -6.751 -3.234 1.00 75.31 138 MET A C 1
ATOM 1134 O O . MET A 1 138 ? 10.952 -7.758 -3.936 1.00 75.31 138 MET A O 1
ATOM 1138 N N . ASN A 1 139 ? 9.762 -6.232 -2.813 1.00 79.56 139 ASN A N 1
ATOM 1139 C CA . ASN A 1 139 ? 8.468 -6.804 -3.166 1.00 79.56 139 ASN A CA 1
ATOM 1140 C C . ASN A 1 139 ? 8.069 -6.463 -4.610 1.00 79.56 139 ASN A C 1
ATOM 1142 O O . ASN A 1 139 ? 7.223 -7.146 -5.172 1.00 79.56 139 ASN A O 1
ATOM 1146 N N . VAL A 1 140 ? 8.718 -5.475 -5.233 1.00 80.69 140 VAL A N 1
ATOM 1147 C CA . VAL A 1 140 ? 8.472 -5.074 -6.629 1.00 80.69 140 VAL A CA 1
ATOM 1148 C C . VAL A 1 140 ? 9.667 -5.314 -7.557 1.00 80.69 140 VAL A C 1
ATOM 1150 O O . VAL A 1 140 ? 9.628 -4.914 -8.719 1.00 80.69 140 VAL A O 1
ATOM 1153 N N . ALA A 1 141 ? 10.732 -5.957 -7.063 1.00 79.75 141 ALA A N 1
ATOM 1154 C CA . ALA A 1 141 ? 11.945 -6.213 -7.840 1.00 79.75 141 ALA A CA 1
ATOM 1155 C C . ALA A 1 141 ? 11.671 -7.037 -9.106 1.00 79.75 141 ALA A C 1
ATOM 1157 O O . ALA A 1 141 ? 12.207 -6.736 -10.173 1.00 79.75 141 ALA A O 1
ATOM 1158 N N . TYR A 1 142 ? 10.776 -8.018 -8.987 1.00 82.31 142 TYR A N 1
ATOM 1159 C CA . TYR A 1 142 ? 10.270 -8.819 -10.093 1.00 82.31 142 TYR A CA 1
ATOM 1160 C C . TYR A 1 142 ? 8.792 -8.502 -10.301 1.00 82.31 142 TYR A C 1
ATOM 1162 O O . TYR A 1 142 ? 7.940 -8.824 -9.476 1.00 82.31 142 TYR A O 1
ATOM 1170 N N . VAL A 1 143 ? 8.478 -7.848 -11.418 1.00 82.38 143 VAL A N 1
ATOM 1171 C CA . VAL A 1 143 ? 7.125 -7.346 -11.707 1.00 82.38 143 VAL A CA 1
ATOM 1172 C C . VAL A 1 143 ? 6.103 -8.480 -11.852 1.00 82.38 143 VAL A C 1
ATOM 1174 O O . VAL A 1 143 ? 4.936 -8.304 -11.496 1.00 82.38 143 VAL A O 1
ATOM 1177 N N . GLY A 1 144 ? 6.539 -9.650 -12.331 1.00 84.12 144 GLY A N 1
ATOM 1178 C CA . GLY A 1 144 ? 5.712 -10.859 -12.409 1.00 84.12 144 GLY A CA 1
ATOM 1179 C C . GLY A 1 144 ? 5.196 -11.329 -11.046 1.00 84.12 144 GLY A C 1
ATOM 1180 O O . GLY A 1 144 ? 4.057 -11.783 -10.944 1.00 84.12 144 GLY A O 1
ATOM 1181 N N . ASP A 1 145 ? 5.976 -11.116 -9.985 1.00 86.00 145 ASP A N 1
ATOM 1182 C CA . ASP A 1 145 ? 5.636 -11.578 -8.641 1.00 86.00 145 ASP A CA 1
ATOM 1183 C C . ASP A 1 145 ? 4.599 -10.694 -7.956 1.00 86.00 145 ASP A C 1
ATOM 1185 O O . ASP A 1 145 ? 3.945 -11.153 -7.024 1.00 86.00 145 ASP A O 1
ATOM 1189 N N . ILE A 1 146 ? 4.413 -9.447 -8.401 1.00 85.94 146 ILE A N 1
ATOM 1190 C CA . ILE A 1 146 ? 3.546 -8.468 -7.727 1.00 85.94 146 ILE A CA 1
ATOM 1191 C C . ILE A 1 146 ? 2.132 -9.024 -7.520 1.00 85.94 146 ILE A C 1
ATOM 1193 O O . ILE A 1 146 ? 1.535 -8.822 -6.468 1.00 85.94 146 ILE A O 1
ATOM 1197 N N . ALA A 1 147 ? 1.590 -9.760 -8.493 1.00 86.69 147 ALA A N 1
ATOM 1198 C CA . ALA A 1 147 ? 0.251 -10.344 -8.387 1.00 86.69 147 ALA A CA 1
ATOM 1199 C C . ALA A 1 147 ? 0.167 -11.557 -7.436 1.00 86.69 147 ALA A C 1
ATOM 1201 O O . ALA A 1 147 ? -0.933 -11.952 -7.065 1.00 86.69 147 ALA A O 1
ATOM 1202 N N . SER A 1 148 ? 1.309 -12.138 -7.060 1.00 88.69 148 SER A N 1
ATOM 1203 C CA . SER A 1 148 ? 1.439 -13.302 -6.167 1.00 88.69 148 SER A CA 1
ATOM 1204 C C . SER A 1 148 ? 1.778 -12.928 -4.720 1.00 88.69 148 SER A C 1
ATOM 1206 O O . SER A 1 148 ? 2.049 -13.801 -3.892 1.00 88.69 148 SER A 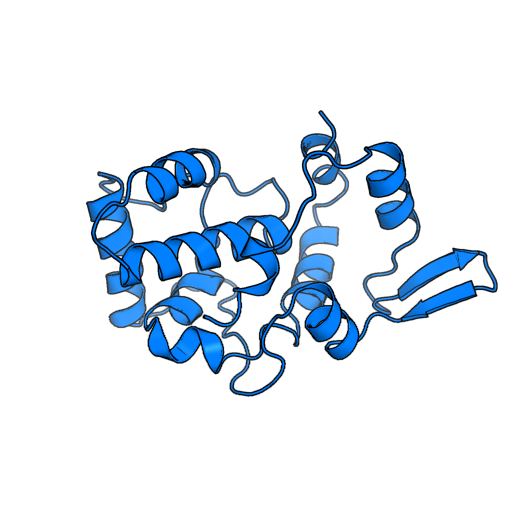O 1
ATOM 1208 N N . ILE A 1 149 ? 1.828 -11.631 -4.421 1.00 87.06 149 ILE A N 1
ATOM 1209 C CA . ILE A 1 149 ? 2.065 -11.119 -3.076 1.00 87.06 149 ILE A CA 1
ATOM 1210 C C . ILE A 1 149 ? 0.714 -10.842 -2.441 1.00 87.06 149 ILE A C 1
ATOM 1212 O O . ILE A 1 149 ? -0.148 -10.222 -3.054 1.00 87.06 149 ILE A O 1
ATOM 1216 N N . ASP A 1 150 ? 0.546 -11.286 -1.206 1.00 87.19 150 ASP A N 1
ATOM 1217 C CA . ASP A 1 150 ? -0.591 -10.909 -0.389 1.00 87.19 150 ASP A CA 1
ATOM 1218 C C . ASP A 1 150 ? -0.389 -9.476 0.115 1.00 87.19 150 ASP A C 1
ATOM 1220 O O . ASP A 1 150 ? 0.346 -9.230 1.072 1.00 87.19 150 ASP A O 1
ATOM 1224 N N . TRP A 1 151 ? -1.010 -8.526 -0.581 1.00 82.44 151 TRP A N 1
ATOM 1225 C CA . TRP A 1 151 ? -0.985 -7.103 -0.239 1.00 82.44 151 TRP A CA 1
ATOM 1226 C C . TRP A 1 151 ? -2.063 -6.733 0.782 1.00 82.44 151 TRP A C 1
ATOM 1228 O O . TRP A 1 151 ? -2.069 -5.609 1.283 1.00 82.44 151 TRP A O 1
ATOM 1238 N N . CYS A 1 152 ? -2.979 -7.660 1.073 1.00 81.50 152 CYS A N 1
ATOM 1239 C CA . CYS A 1 152 ? -4.090 -7.454 1.996 1.00 81.50 152 CYS A CA 1
ATOM 1240 C C . CYS A 1 152 ? -3.696 -7.816 3.430 1.00 81.50 152 CYS A C 1
ATOM 1242 O O . CYS A 1 152 ? -4.145 -7.168 4.374 1.00 81.50 152 CYS A O 1
ATOM 1244 N N . HIS A 1 153 ? -2.820 -8.811 3.602 1.00 77.38 153 HIS A N 1
ATOM 1245 C CA . HIS A 1 153 ? -2.182 -9.096 4.882 1.00 77.38 153 HIS A CA 1
ATOM 1246 C C . HIS A 1 153 ? -1.034 -8.121 5.137 1.00 77.38 153 HIS A C 1
ATOM 1248 O O . HIS A 1 153 ? 0.136 -8.384 4.873 1.00 77.38 153 HIS A O 1
ATOM 1254 N N . THR A 1 154 ? -1.439 -6.991 5.703 1.00 58.38 154 THR A N 1
ATOM 1255 C CA . THR A 1 154 ? -0.718 -6.252 6.734 1.00 58.38 154 THR A CA 1
ATOM 1256 C C . THR A 1 154 ? 0.741 -5.909 6.445 1.00 58.38 154 THR A C 1
ATOM 1258 O O . THR A 1 154 ? 1.665 -6.577 6.892 1.00 58.38 154 THR A O 1
ATOM 1261 N N . PRO A 1 155 ? 0.927 -4.764 5.784 1.00 53.34 155 PRO A N 1
ATOM 1262 C CA . PRO A 1 155 ? 1.781 -3.710 6.333 1.00 53.34 155 PRO A CA 1
ATOM 1263 C C . PRO A 1 155 ? 0.962 -2.626 7.054 1.00 53.34 155 PRO A C 1
ATOM 1265 O O . PRO A 1 155 ? 1.508 -1.846 7.819 1.00 53.34 155 PRO A O 1
ATOM 1268 N N . LEU A 1 156 ? -0.361 -2.562 6.846 1.00 50.06 156 LEU A N 1
ATOM 1269 C CA . LEU A 1 156 ? -1.244 -1.541 7.437 1.00 50.06 156 LEU A CA 1
ATOM 1270 C C . LEU A 1 156 ? -1.264 -1.567 8.980 1.00 50.06 156 LEU A C 1
ATOM 1272 O O . LEU A 1 156 ? -1.121 -0.521 9.600 1.00 50.06 156 LEU A O 1
ATOM 1276 N N . ILE A 1 157 ? -1.394 -2.733 9.617 1.00 47.38 157 ILE A N 1
ATOM 1277 C CA . ILE A 1 157 ? -1.491 -2.848 11.090 1.00 47.38 157 ILE A CA 1
ATOM 1278 C C . ILE A 1 157 ? -0.125 -2.586 11.742 1.00 47.38 157 ILE A C 1
ATOM 1280 O O . ILE A 1 157 ? -0.032 -1.791 12.677 1.00 47.38 157 ILE A O 1
ATOM 1284 N N . ASP A 1 158 ? 0.954 -3.170 11.214 1.00 49.00 158 ASP A N 1
ATOM 1285 C CA . ASP A 1 158 ? 2.304 -2.979 11.759 1.00 49.00 158 ASP A CA 1
ATOM 1286 C C . ASP A 1 158 ? 2.813 -1.544 11.549 1.00 49.00 158 ASP A C 1
ATOM 1288 O O . ASP A 1 158 ? 3.406 -0.950 12.455 1.00 49.00 158 ASP A O 1
ATOM 1292 N N . TYR A 1 159 ? 2.488 -0.911 10.416 1.00 49.91 159 TYR A N 1
ATOM 1293 C CA . TYR A 1 159 ? 2.877 0.474 10.163 1.00 49.91 159 TYR A CA 1
ATOM 1294 C C . TYR A 1 159 ? 2.007 1.491 10.904 1.00 49.91 159 TYR A C 1
ATOM 1296 O O . TYR A 1 159 ? 2.554 2.487 11.375 1.00 49.91 159 TYR A O 1
ATOM 1304 N N . VAL A 1 160 ? 0.696 1.275 11.091 1.00 44.97 160 VAL A N 1
ATOM 1305 C CA . VAL A 1 160 ? -0.116 2.163 11.951 1.00 44.97 160 VAL A CA 1
ATOM 1306 C C . VAL A 1 160 ? 0.354 2.089 13.415 1.00 44.97 160 VAL A C 1
ATOM 1308 O O . VAL A 1 160 ? 0.431 3.113 14.098 1.00 44.97 160 VAL A O 1
ATOM 1311 N N . ASN A 1 161 ? 0.808 0.917 13.871 1.00 39.91 161 ASN A N 1
ATOM 1312 C CA . ASN A 1 161 ? 1.444 0.754 15.181 1.00 39.91 161 ASN A CA 1
ATOM 1313 C C . ASN A 1 161 ? 2.799 1.484 15.293 1.00 39.91 161 ASN A C 1
ATOM 1315 O O . ASN A 1 161 ? 3.076 2.120 16.313 1.00 39.91 161 ASN A O 1
ATOM 1319 N N . LEU A 1 162 ? 3.632 1.464 14.245 1.00 39.22 162 LEU A N 1
ATOM 1320 C CA . LEU A 1 162 ? 4.901 2.212 14.202 1.00 39.22 162 LEU A CA 1
ATOM 1321 C C . LEU A 1 162 ? 4.690 3.724 14.111 1.00 39.22 162 LEU A C 1
ATOM 1323 O O . LEU A 1 162 ? 5.392 4.515 14.744 1.00 39.22 162 LEU A O 1
ATOM 1327 N N . SER A 1 163 ? 3.698 4.128 13.334 1.00 40.97 163 SER A N 1
ATOM 1328 C CA . SER A 1 163 ? 3.404 5.519 13.045 1.00 40.97 163 SER A CA 1
ATOM 1329 C C . SER A 1 163 ? 2.602 6.185 14.167 1.00 40.97 163 SER A C 1
ATOM 1331 O O . SER A 1 163 ? 2.725 7.390 14.316 1.00 40.97 163 SER A O 1
ATOM 1333 N N . LYS A 1 164 ? 1.957 5.461 15.097 1.00 40.75 164 LYS A N 1
ATOM 1334 C CA . LYS A 1 164 ? 1.468 6.032 16.376 1.00 40.75 164 LYS A CA 1
ATOM 1335 C C . LYS A 1 164 ? 2.568 6.644 17.261 1.00 40.75 164 LYS A C 1
ATOM 1337 O O . LYS A 1 164 ? 2.264 7.508 18.077 1.00 40.75 164 LYS A O 1
ATOM 1342 N N . ARG A 1 165 ? 3.852 6.307 17.060 1.00 38.12 165 ARG A N 1
ATOM 1343 C CA . ARG A 1 165 ? 4.977 7.046 17.678 1.00 38.12 165 ARG A CA 1
ATOM 1344 C C . ARG A 1 165 ? 5.261 8.403 17.002 1.00 38.12 165 ARG A C 1
ATOM 1346 O O . ARG A 1 165 ? 6.108 9.148 17.481 1.00 38.12 165 ARG A O 1
ATOM 1353 N N . GLY A 1 166 ? 4.554 8.746 15.917 1.00 37.31 166 GLY A N 1
ATOM 1354 C CA . GLY A 1 166 ? 4.734 9.984 15.148 1.00 37.31 166 GLY A CA 1
ATOM 1355 C C . GLY A 1 166 ? 3.492 10.567 14.439 1.00 37.31 166 GLY A C 1
ATOM 1356 O O . GLY A 1 166 ? 3.637 11.576 13.749 1.00 37.31 166 GLY A O 1
ATOM 1357 N N . LEU A 1 167 ? 2.288 10.002 14.578 1.00 37.94 167 LEU A N 1
ATOM 1358 C CA . LEU A 1 167 ? 1.053 10.375 13.867 1.00 37.94 167 LEU A CA 1
ATOM 1359 C C . LEU A 1 167 ? 0.107 11.203 14.739 1.00 37.94 167 LEU A C 1
ATOM 1361 O O . LEU A 1 167 ? -1.006 10.797 15.048 1.00 37.94 167 LEU A O 1
ATOM 1365 N N . GLN A 1 168 ? 0.521 12.418 15.071 1.00 36.00 168 GLN A N 1
ATOM 1366 C CA . GLN A 1 168 ? -0.448 13.505 15.258 1.00 36.00 168 GLN A CA 1
ATOM 1367 C C . GLN A 1 168 ? -0.459 14.483 14.072 1.00 36.00 168 GLN A C 1
ATOM 1369 O O . GLN A 1 168 ? -1.178 15.469 14.101 1.00 36.00 168 GLN A O 1
ATOM 1374 N N . THR A 1 169 ? 0.325 14.237 13.011 1.00 32.59 169 THR A N 1
ATOM 1375 C CA . THR A 1 169 ? 0.636 15.291 12.020 1.00 32.59 169 THR A CA 1
ATOM 1376 C C . THR A 1 169 ? 0.365 14.948 10.549 1.00 32.59 169 THR A C 1
ATOM 1378 O O . THR A 1 169 ? 0.520 15.821 9.708 1.00 32.59 169 THR A O 1
ATOM 1381 N N . SER A 1 170 ? 0.011 13.710 10.182 1.00 36.50 170 SER A N 1
ATOM 1382 C CA . SER A 1 170 ? 0.187 13.264 8.780 1.00 36.50 170 SER A CA 1
ATOM 1383 C C . SER A 1 170 ? -1.040 13.366 7.866 1.00 36.50 170 SER A C 1
ATOM 1385 O O . SER A 1 170 ? -0.867 13.470 6.657 1.00 36.50 170 SER A O 1
ATOM 1387 N N . MET A 1 171 ? -2.270 13.422 8.388 1.00 35.34 171 MET A N 1
ATOM 1388 C CA . MET A 1 171 ? -3.464 13.573 7.530 1.00 35.34 171 MET A CA 1
ATOM 1389 C C . MET A 1 171 ? -3.927 15.014 7.319 1.00 35.34 171 MET A C 1
ATOM 1391 O O . MET A 1 171 ? -4.764 15.258 6.454 1.00 35.34 171 MET A O 1
ATOM 1395 N N . ALA A 1 172 ? -3.312 15.981 8.005 1.00 29.08 172 ALA A N 1
ATOM 1396 C CA . ALA A 1 172 ? -3.527 17.397 7.714 1.00 29.08 172 ALA A CA 1
ATOM 1397 C C . ALA A 1 172 ? -3.094 17.768 6.275 1.00 29.08 172 ALA A C 1
ATOM 1399 O O . ALA A 1 172 ? -3.623 18.713 5.704 1.00 29.08 172 ALA A O 1
ATOM 1400 N N . LEU A 1 173 ? -2.196 16.987 5.659 1.00 30.56 173 LEU A N 1
ATOM 1401 C CA . LEU A 1 173 ? -1.621 17.251 4.331 1.00 30.56 173 LEU A CA 1
ATOM 1402 C C . LEU A 1 173 ? -2.376 16.601 3.162 1.00 30.56 173 LEU A C 1
ATOM 1404 O O . LEU A 1 173 ? -2.102 16.930 2.019 1.00 30.56 173 LEU A O 1
ATOM 1408 N N . PHE A 1 174 ? -3.312 15.685 3.425 1.00 30.95 174 PHE A N 1
ATOM 1409 C CA . PHE A 1 174 ? -4.229 15.188 2.385 1.00 30.95 174 PHE A CA 1
ATOM 1410 C C . PHE A 1 174 ? -5.449 16.100 2.201 1.00 30.95 174 PHE A C 1
ATOM 1412 O O . PHE A 1 174 ? -6.212 15.917 1.260 1.00 30.95 174 PHE A O 1
ATOM 1419 N N . CYS A 1 175 ? -5.636 17.052 3.118 1.00 28.64 175 CYS A N 1
ATOM 1420 C CA . CYS A 1 175 ? -6.814 17.911 3.210 1.00 28.64 175 CYS A CA 1
ATOM 1421 C C . CYS A 1 175 ? -6.460 19.409 3.147 1.00 28.64 175 CYS A C 1
ATOM 1423 O O . CYS A 1 175 ? -7.284 20.233 3.540 1.00 28.64 175 CYS A O 1
ATOM 1425 N N . SER A 1 176 ? -5.234 19.751 2.731 1.00 25.56 176 SER A N 1
ATOM 1426 C CA . SER A 1 176 ? -4.765 21.128 2.519 1.00 25.56 176 SER A CA 1
ATOM 1427 C C . SER A 1 176 ? -4.199 21.321 1.123 1.00 25.56 176 SER A C 1
ATOM 1429 O O . SER A 1 176 ? -3.668 20.337 0.562 1.00 25.56 176 SER A O 1
#

pLDDT: mean 71.45, std 15.89, range [25.56, 95.94]

Secondary structure (DSSP, 8-state):
---GGGGG-------HHHHHHHHHHEETTTTEEESSSS-EEE--HHHHHHHH----SSEEPPP-TTS----HHHHHHHHHHHHHTT-SSS--BGGGHHHHHHT-SS-HHHHHHHHHHHHHHHHHSTTT-SB--GGGGGGSSSGGGGGGEESSSSSHHHHHHHHTTTTTSSGGGS--

Organism: NCBI:txid171969